Protein AF-A0A970KZX3-F1 (afdb_monomer_lite)

Secondary structure (DSSP, 8-state):
-HHHHHHHHHHHHHHHHHHHHHHHHHHHHHHHHHHHHHHHHTT---HHHHHHHHHHHHHHHHHHHHHHHHHHHHHHHHHHHHHHHHHHHHHHHHHHHHHHHHHHHHHHHHHHHHHHHHHHHHHHHHHHHHHHHHH--

Sequence (137 aa):
MKDKLQAEYYAAEAEYRRAVEKRDALLATRQKETEAYEAMAVRGISPGTIKAYSDFFKDLENMISLATKQVVAARKKVEQKRSELAEIYKEVKGLEKLREKKYADHLDEEEKAEANVIQDILSFRITNSEEQLKQSG

Structure (mmCIF, N/CA/C/O backbone):
data_AF-A0A970KZX3-F1
#
_entry.id   AF-A0A970KZX3-F1
#
loop_
_atom_site.group_PDB
_atom_site.id
_atom_site.type_symbol
_atom_site.label_atom_id
_atom_site.label_alt_id
_atom_site.label_comp_id
_atom_site.label_asym_id
_atom_site.label_entity_id
_atom_site.label_seq_id
_atom_site.pdbx_PDB_ins_code
_atom_site.Cartn_x
_atom_site.Cartn_y
_atom_site.Cartn_z
_atom_site.occupancy
_atom_site.B_iso_or_equiv
_atom_site.auth_seq_id
_atom_site.auth_comp_id
_atom_site.auth_asym_id
_atom_site.auth_atom_id
_atom_site.pdbx_PDB_model_num
ATOM 1 N N . MET A 1 1 ? -16.893 -8.603 10.835 1.00 76.69 1 MET A N 1
ATOM 2 C CA . MET A 1 1 ? -16.687 -7.300 10.149 1.00 76.69 1 MET A CA 1
ATOM 3 C C . MET A 1 1 ? -15.220 -6.886 10.178 1.00 76.69 1 MET A C 1
ATOM 5 O O . MET A 1 1 ? -14.638 -6.755 9.111 1.00 76.69 1 MET A O 1
ATOM 9 N N . LYS A 1 2 ? -14.607 -6.786 11.365 1.00 81.31 2 LYS A N 1
ATOM 10 C CA . LYS A 1 2 ? -13.167 -6.540 11.558 1.00 81.31 2 LYS A CA 1
ATOM 11 C C . LYS A 1 2 ? -12.257 -7.474 10.743 1.00 81.31 2 LYS A C 1
ATOM 13 O O . LYS A 1 2 ? -11.443 -6.985 9.972 1.00 81.31 2 LYS A O 1
ATOM 18 N N . ASP A 1 3 ? -12.467 -8.788 10.825 1.00 88.75 3 ASP A N 1
ATOM 19 C CA . ASP A 1 3 ? -11.607 -9.769 10.133 1.00 88.75 3 ASP A CA 1
ATOM 20 C C . ASP A 1 3 ? -11.679 -9.649 8.605 1.00 88.75 3 ASP A C 1
ATOM 22 O O . ASP A 1 3 ? -10.670 -9.754 7.913 1.00 88.75 3 ASP A O 1
ATOM 26 N N . LYS A 1 4 ? -12.872 -9.348 8.073 1.00 91.31 4 LYS A N 1
ATOM 27 C CA . LYS A 1 4 ? -13.071 -9.082 6.643 1.00 91.31 4 LYS A CA 1
ATOM 28 C C . LYS A 1 4 ? -12.295 -7.840 6.206 1.00 91.31 4 LYS A C 1
ATOM 30 O O . LYS A 1 4 ? -11.596 -7.878 5.201 1.00 91.31 4 LYS A O 1
ATOM 35 N N . LEU A 1 5 ? -12.388 -6.758 6.974 1.00 91.12 5 LEU A N 1
ATOM 36 C CA . LEU A 1 5 ? -11.701 -5.506 6.671 1.00 91.12 5 LEU A CA 1
ATOM 37 C C . LEU A 1 5 ? -10.173 -5.649 6.768 1.00 91.12 5 LEU A C 1
ATOM 39 O O . LEU A 1 5 ? -9.432 -5.083 5.969 1.00 91.12 5 LEU A O 1
ATOM 43 N N . GLN A 1 6 ? -9.704 -6.457 7.719 1.00 92.06 6 GLN A N 1
ATOM 44 C CA . GLN A 1 6 ? -8.295 -6.792 7.873 1.00 92.06 6 GLN A CA 1
ATOM 45 C C . GLN A 1 6 ? -7.783 -7.646 6.701 1.00 92.06 6 GLN A C 1
ATOM 47 O O . GLN A 1 6 ? -6.704 -7.379 6.175 1.00 92.06 6 GLN A O 1
ATOM 52 N N . ALA A 1 7 ? -8.576 -8.608 6.220 1.00 95.44 7 ALA A N 1
ATOM 53 C CA . ALA A 1 7 ? -8.262 -9.349 5.000 1.00 95.44 7 ALA A CA 1
ATOM 54 C C . ALA A 1 7 ? -8.216 -8.435 3.760 1.00 95.44 7 ALA A C 1
ATOM 56 O O . ALA A 1 7 ? -7.293 -8.540 2.951 1.00 95.44 7 ALA A O 1
ATOM 57 N N . GLU A 1 8 ? -9.163 -7.500 3.626 1.00 94.69 8 GLU A N 1
ATOM 58 C CA . GLU A 1 8 ? -9.173 -6.500 2.547 1.00 94.69 8 GLU A CA 1
ATOM 59 C C . GLU A 1 8 ? -7.948 -5.574 2.593 1.00 94.69 8 GLU A C 1
ATOM 61 O O . GLU A 1 8 ? -7.383 -5.250 1.545 1.00 94.69 8 GLU A O 1
ATOM 66 N N . TYR A 1 9 ? -7.505 -5.180 3.790 1.00 96.06 9 TYR A N 1
ATOM 67 C CA . TYR A 1 9 ? -6.275 -4.413 3.984 1.00 96.06 9 TYR A CA 1
ATOM 68 C C . TYR A 1 9 ? -5.043 -5.187 3.499 1.00 96.06 9 TYR A C 1
ATOM 70 O O . TYR A 1 9 ? -4.273 -4.670 2.687 1.00 96.06 9 TYR A O 1
ATOM 78 N N . TYR A 1 10 ? -4.881 -6.447 3.915 1.00 96.31 10 TYR A N 1
ATOM 79 C CA . TYR A 1 10 ? -3.748 -7.266 3.473 1.00 96.31 10 TYR A CA 1
ATOM 80 C C . TYR A 1 10 ? -3.764 -7.531 1.966 1.00 96.31 10 TYR A C 1
ATOM 82 O O . TYR A 1 10 ? -2.709 -7.537 1.326 1.00 96.31 10 TYR A O 1
ATOM 90 N N . ALA A 1 11 ? -4.948 -7.706 1.377 1.00 97.56 11 ALA A N 1
ATOM 91 C CA . ALA A 1 11 ? -5.091 -7.819 -0.069 1.00 97.56 11 ALA A CA 1
ATOM 92 C C . ALA A 1 11 ? -4.634 -6.534 -0.784 1.00 97.56 11 ALA A C 1
ATOM 94 O O . ALA A 1 11 ? -3.899 -6.614 -1.770 1.00 97.56 11 ALA A O 1
ATOM 95 N N . ALA A 1 12 ? -5.002 -5.357 -0.266 1.00 97.38 12 ALA A N 1
ATOM 96 C CA . ALA A 1 12 ? -4.549 -4.075 -0.803 1.00 97.38 12 ALA A CA 1
ATOM 97 C C . ALA A 1 12 ? -3.024 -3.894 -0.665 1.00 97.38 12 ALA A C 1
ATOM 99 O O . ALA A 1 12 ? -2.378 -3.423 -1.600 1.00 97.38 12 ALA A O 1
ATOM 100 N N . GLU A 1 13 ? -2.419 -4.309 0.454 1.00 97.69 13 GLU A N 1
ATOM 101 C CA . GLU A 1 13 ? -0.958 -4.276 0.623 1.00 97.69 13 GLU A CA 1
ATOM 102 C C . GLU A 1 13 ? -0.232 -5.213 -0.345 1.00 97.69 13 GLU A C 1
ATOM 104 O O . GLU A 1 13 ? 0.839 -4.882 -0.857 1.00 97.69 13 GLU A O 1
ATOM 109 N N . ALA A 1 14 ? -0.782 -6.403 -0.593 1.00 98.06 14 ALA A N 1
ATOM 110 C CA . ALA A 1 14 ? -0.226 -7.332 -1.570 1.00 98.06 14 ALA A CA 1
ATOM 111 C C . ALA A 1 14 ? -0.303 -6.757 -2.994 1.00 98.06 14 ALA A C 1
ATOM 113 O O . ALA A 1 14 ? 0.662 -6.850 -3.751 1.00 98.06 14 ALA A O 1
ATOM 114 N N . GLU A 1 15 ? -1.421 -6.120 -3.349 1.00 97.62 15 GLU A N 1
ATOM 115 C CA . GLU A 1 15 ? -1.589 -5.422 -4.627 1.00 97.62 15 GLU A CA 1
ATOM 116 C C . GLU A 1 15 ? -0.587 -4.267 -4.780 1.00 97.62 15 GLU A C 1
ATOM 118 O O . GLU A 1 15 ? 0.066 -4.150 -5.818 1.00 97.62 15 GLU A O 1
ATOM 123 N N . TYR A 1 16 ? -0.399 -3.463 -3.730 1.00 98.44 16 TYR A N 1
ATOM 124 C CA . TYR A 1 16 ? 0.593 -2.389 -3.710 1.00 98.44 16 TYR A CA 1
ATOM 125 C C . TYR A 1 16 ? 2.021 -2.912 -3.898 1.00 98.44 16 TYR A C 1
ATOM 127 O O . TYR A 1 16 ? 2.750 -2.387 -4.739 1.00 98.44 16 TYR A O 1
ATOM 135 N N . ARG A 1 17 ? 2.405 -3.978 -3.182 1.00 98.25 17 ARG A N 1
ATOM 136 C CA . ARG A 1 17 ? 3.727 -4.610 -3.332 1.00 98.25 17 ARG A CA 1
ATOM 137 C C . ARG A 1 17 ? 3.977 -5.083 -4.760 1.00 98.25 17 ARG A C 1
ATOM 139 O O . ARG A 1 17 ? 4.983 -4.705 -5.348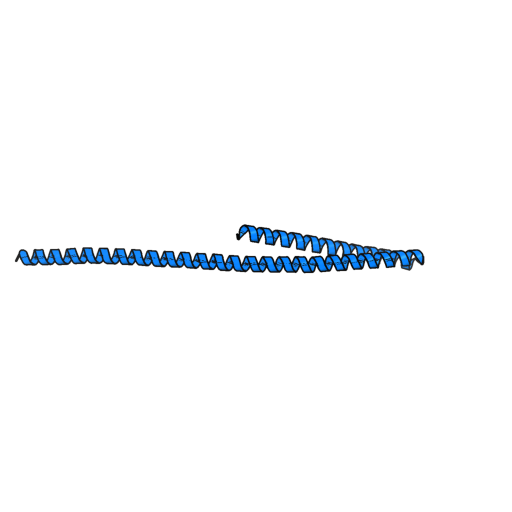 1.00 98.25 17 ARG A O 1
ATOM 146 N N . ARG A 1 18 ? 3.022 -5.799 -5.360 1.00 98.19 18 ARG A N 1
ATOM 147 C CA . ARG A 1 18 ? 3.124 -6.249 -6.760 1.00 98.19 18 ARG A CA 1
ATOM 148 C C . ARG A 1 18 ? 3.255 -5.083 -7.741 1.00 98.19 18 ARG A C 1
ATOM 150 O O . ARG A 1 18 ? 4.007 -5.171 -8.709 1.00 98.19 18 ARG A O 1
ATOM 157 N N . ALA A 1 19 ? 2.526 -3.989 -7.514 1.00 98.00 19 ALA A N 1
ATOM 158 C CA . ALA A 1 19 ? 2.624 -2.800 -8.358 1.00 98.00 19 ALA A CA 1
ATOM 159 C C . ALA A 1 19 ? 4.016 -2.149 -8.267 1.00 98.00 19 ALA A C 1
ATOM 161 O O . ALA A 1 19 ? 4.565 -1.735 -9.290 1.00 98.00 19 ALA A O 1
ATOM 162 N N . VAL A 1 20 ? 4.592 -2.088 -7.061 1.00 98.31 20 VAL A N 1
ATOM 163 C CA . VAL A 1 20 ? 5.950 -1.576 -6.821 1.00 98.31 20 VAL A CA 1
ATOM 164 C C . VAL A 1 20 ? 6.988 -2.462 -7.502 1.00 98.31 20 VAL A C 1
ATOM 166 O O . VAL A 1 20 ? 7.772 -1.953 -8.296 1.00 98.31 20 VAL A O 1
ATOM 169 N N . GLU A 1 21 ? 6.929 -3.776 -7.286 1.00 98.44 21 GLU A N 1
ATOM 170 C CA . GLU A 1 21 ? 7.835 -4.747 -7.914 1.00 98.44 21 GLU A CA 1
ATOM 171 C C . GLU A 1 21 ? 7.821 -4.629 -9.442 1.00 98.44 21 GLU A C 1
ATOM 173 O O . GLU A 1 21 ? 8.872 -4.579 -10.079 1.00 98.44 21 GLU A O 1
ATOM 178 N N . LYS A 1 22 ? 6.631 -4.507 -10.045 1.00 98.06 22 LYS A N 1
ATOM 179 C CA . LYS A 1 22 ? 6.492 -4.320 -11.493 1.00 98.06 22 LYS A CA 1
ATOM 180 C C . LYS A 1 22 ? 7.151 -3.027 -11.977 1.00 98.06 22 LYS A C 1
ATOM 182 O O . LYS A 1 22 ? 7.839 -3.041 -12.996 1.00 98.06 22 LYS A O 1
ATOM 187 N N . ARG A 1 23 ? 6.927 -1.905 -11.286 1.00 98.50 23 ARG A N 1
ATOM 188 C CA . ARG A 1 23 ? 7.555 -0.619 -11.632 1.00 98.50 23 ARG A CA 1
ATOM 189 C C . ARG A 1 23 ? 9.077 -0.720 -11.525 1.00 98.50 23 ARG A C 1
ATOM 191 O O . ARG A 1 23 ? 9.774 -0.272 -12.430 1.00 98.50 23 ARG A O 1
ATOM 198 N N . ASP A 1 24 ? 9.577 -1.322 -10.454 1.00 98.38 24 ASP A N 1
ATOM 199 C CA . ASP A 1 24 ? 11.011 -1.409 -10.185 1.00 98.38 24 ASP A CA 1
ATOM 200 C C . ASP A 1 24 ? 11.713 -2.329 -11.192 1.00 98.38 24 ASP A C 1
ATOM 202 O O . ASP A 1 24 ? 12.788 -1.992 -11.683 1.00 98.38 24 ASP A O 1
ATOM 206 N N . ALA A 1 25 ? 11.061 -3.417 -11.614 1.00 98.44 25 ALA A N 1
ATOM 207 C CA . ALA A 1 25 ? 11.545 -4.262 -12.704 1.00 98.44 25 ALA A CA 1
ATOM 208 C C . ALA A 1 25 ? 11.655 -3.502 -14.041 1.00 98.44 25 ALA A C 1
ATOM 210 O O . ALA A 1 25 ? 12.632 -3.669 -14.777 1.00 98.44 25 ALA A O 1
ATOM 211 N N . LEU A 1 26 ? 10.686 -2.635 -14.357 1.00 98.38 26 LEU A N 1
ATOM 212 C CA . LEU A 1 26 ? 10.733 -1.800 -15.563 1.00 98.38 26 LEU A CA 1
ATOM 213 C C . LEU A 1 26 ? 11.843 -0.742 -15.487 1.00 98.38 26 LEU A C 1
ATOM 215 O O . LEU A 1 26 ? 12.541 -0.521 -16.474 1.00 98.38 26 LEU A O 1
ATOM 219 N N . LEU A 1 27 ? 12.047 -0.123 -14.320 1.00 98.19 27 LEU A N 1
ATOM 220 C CA . LEU A 1 27 ? 13.143 0.826 -14.098 1.00 98.19 27 LEU A CA 1
ATOM 221 C C . LEU A 1 27 ? 14.513 0.149 -14.223 1.00 98.19 27 LEU A C 1
ATOM 223 O O . LEU A 1 27 ? 15.400 0.687 -14.881 1.00 98.19 27 LEU A O 1
ATOM 227 N N . ALA A 1 28 ? 14.666 -1.052 -13.662 1.00 98.38 28 ALA A N 1
ATOM 228 C CA . ALA A 1 28 ? 15.882 -1.847 -13.809 1.00 98.38 28 ALA A CA 1
ATOM 229 C C . ALA A 1 28 ? 16.138 -2.224 -15.277 1.00 98.38 28 ALA A C 1
ATOM 231 O O . ALA A 1 28 ? 17.267 -2.128 -15.755 1.00 98.38 28 ALA A O 1
ATOM 232 N N . THR A 1 29 ? 15.083 -2.588 -16.015 1.00 98.06 29 THR A N 1
ATOM 233 C CA . THR A 1 29 ? 15.171 -2.853 -17.460 1.00 98.06 29 THR A CA 1
ATOM 234 C C . THR A 1 29 ? 15.631 -1.607 -18.214 1.00 98.06 29 THR A C 1
ATOM 236 O O . THR A 1 29 ? 16.561 -1.685 -19.007 1.00 98.06 29 THR A O 1
ATOM 239 N N . ARG A 1 30 ? 15.048 -0.437 -17.925 1.00 97.38 30 ARG A N 1
ATOM 240 C CA . ARG A 1 30 ? 15.444 0.836 -18.546 1.00 97.38 30 ARG A CA 1
ATOM 241 C C . ARG A 1 30 ? 16.911 1.152 -18.308 1.00 97.38 30 ARG A C 1
ATOM 243 O O . ARG A 1 30 ? 17.599 1.526 -19.252 1.00 97.38 30 ARG A O 1
ATOM 250 N N . GLN A 1 31 ? 17.384 0.983 -17.076 1.00 97.88 31 GLN A N 1
ATOM 251 C CA . GLN A 1 31 ? 18.781 1.222 -16.728 1.00 97.88 31 GLN A CA 1
ATOM 252 C C . GLN A 1 31 ? 19.713 0.304 -17.525 1.00 97.88 31 GLN A C 1
ATOM 254 O O . GLN A 1 31 ? 20.614 0.784 -18.208 1.00 97.88 31 GLN A O 1
ATOM 259 N N . LYS A 1 32 ? 19.433 -1.003 -17.520 1.00 98.00 32 LYS A N 1
ATOM 260 C CA . LYS A 1 32 ? 20.220 -1.998 -18.255 1.00 98.00 32 LYS A CA 1
ATOM 261 C C . LYS A 1 32 ? 20.271 -1.709 -19.759 1.00 98.00 32 LYS A C 1
ATOM 263 O O . LYS A 1 32 ? 21.333 -1.782 -20.368 1.00 98.00 32 LYS A O 1
ATOM 268 N N . GLU A 1 33 ? 19.131 -1.387 -20.365 1.00 96.75 33 GLU A N 1
ATOM 269 C CA . GLU A 1 33 ? 19.064 -1.103 -21.802 1.00 96.75 33 GLU A CA 1
ATOM 270 C C . GLU A 1 33 ? 19.727 0.233 -22.161 1.00 96.75 33 GLU A C 1
ATOM 272 O O . GLU A 1 33 ? 20.285 0.365 -23.249 1.00 96.75 33 GLU A O 1
ATOM 277 N N . THR A 1 34 ? 19.728 1.205 -21.243 1.00 96.50 34 THR A N 1
ATOM 278 C CA . THR A 1 34 ? 20.470 2.466 -21.407 1.00 96.50 34 THR A CA 1
ATOM 279 C C . THR A 1 34 ? 21.973 2.206 -21.434 1.00 96.50 34 THR A C 1
ATOM 281 O O . THR A 1 34 ? 22.644 2.634 -22.368 1.00 96.50 34 THR A O 1
ATOM 284 N N . GLU A 1 35 ? 22.490 1.425 -20.485 1.00 96.56 35 GLU A N 1
ATOM 285 C CA . GLU A 1 35 ? 23.907 1.033 -20.447 1.00 96.56 35 GLU A CA 1
ATOM 286 C C . GLU A 1 35 ? 24.317 0.257 -21.710 1.00 96.56 35 GLU A C 1
ATOM 288 O O . GLU A 1 35 ? 25.378 0.501 -22.290 1.00 96.56 35 GLU A O 1
ATOM 293 N N . ALA A 1 36 ? 23.457 -0.652 -22.184 1.00 94.25 36 ALA A N 1
ATOM 294 C CA . ALA A 1 36 ? 23.685 -1.390 -23.424 1.00 94.25 36 ALA A CA 1
ATOM 295 C C . ALA A 1 36 ? 23.715 -0.464 -24.653 1.00 94.25 36 ALA A C 1
ATOM 297 O O . ALA A 1 36 ? 24.595 -0.594 -25.510 1.00 94.25 36 ALA A O 1
ATOM 298 N N . TYR A 1 37 ? 22.779 0.486 -24.730 1.00 95.00 37 TYR A N 1
ATOM 299 C CA . TYR A 1 37 ? 22.731 1.485 -25.794 1.00 95.00 37 TYR A CA 1
ATOM 300 C C . TYR A 1 37 ? 23.982 2.371 -25.803 1.00 95.00 37 TYR A C 1
ATOM 302 O O . TYR A 1 37 ? 24.594 2.550 -26.856 1.00 95.00 37 TYR A O 1
ATOM 310 N N . GLU A 1 38 ? 24.411 2.874 -24.644 1.00 94.19 38 GLU A N 1
ATOM 311 C CA . GLU A 1 38 ? 25.619 3.695 -24.504 1.00 94.19 38 GLU A CA 1
ATOM 312 C C . GLU A 1 38 ? 26.880 2.930 -24.928 1.00 94.19 38 GLU A C 1
ATOM 314 O O . GLU A 1 38 ? 27.694 3.446 -25.700 1.00 94.19 38 GLU A O 1
ATOM 319 N N . ALA A 1 39 ? 27.015 1.668 -24.508 1.00 94.00 39 ALA A N 1
ATOM 320 C CA . ALA A 1 39 ? 28.138 0.818 -24.898 1.00 94.00 39 ALA A CA 1
ATOM 321 C C . ALA A 1 39 ? 28.210 0.591 -26.419 1.00 94.00 39 ALA A C 1
ATOM 323 O O . ALA A 1 39 ? 29.304 0.525 -26.990 1.00 94.00 39 ALA A O 1
ATOM 324 N N . MET A 1 40 ? 27.058 0.485 -27.086 1.00 92.94 40 MET A N 1
ATOM 325 C CA . MET A 1 40 ? 26.995 0.414 -28.546 1.00 92.94 40 MET A CA 1
ATOM 326 C C . MET A 1 40 ? 27.315 1.761 -29.192 1.00 92.94 40 MET A C 1
ATOM 328 O O . MET A 1 40 ? 28.090 1.799 -30.146 1.00 92.94 40 MET A O 1
ATOM 332 N N . ALA A 1 41 ? 26.776 2.861 -28.661 1.00 90.81 41 ALA A N 1
ATOM 333 C CA . ALA A 1 41 ? 26.982 4.207 -29.191 1.00 90.81 41 ALA A CA 1
ATOM 334 C C . ALA A 1 41 ? 28.471 4.576 -29.277 1.00 90.81 41 ALA A C 1
ATOM 336 O O . ALA A 1 41 ? 28.907 5.121 -30.291 1.00 90.81 41 ALA A O 1
ATOM 337 N N . VAL A 1 42 ? 29.270 4.187 -28.276 1.00 91.88 42 VAL A N 1
ATOM 338 C CA . VAL A 1 42 ? 30.735 4.379 -28.260 1.00 91.88 42 VAL A CA 1
ATOM 339 C C . VAL A 1 42 ? 31.435 3.699 -29.445 1.00 91.88 42 VAL A C 1
ATOM 341 O O . VAL A 1 42 ? 32.456 4.187 -29.922 1.00 91.88 42 VAL A O 1
ATOM 344 N N . ARG A 1 43 ? 30.899 2.581 -29.947 1.00 90.75 43 ARG A N 1
ATOM 345 C CA . ARG A 1 43 ? 31.478 1.804 -31.059 1.00 90.75 43 ARG A CA 1
ATOM 346 C C . ARG A 1 43 ? 30.965 2.240 -32.434 1.00 90.75 43 ARG A C 1
ATOM 348 O O . ARG A 1 43 ? 31.404 1.695 -33.444 1.00 90.75 43 ARG A O 1
ATOM 355 N N . GLY A 1 44 ? 30.063 3.220 -32.469 1.00 90.12 44 GLY A N 1
ATOM 356 C CA . GLY A 1 44 ? 29.319 3.612 -33.657 1.00 90.12 44 GLY A CA 1
ATOM 357 C C . GLY A 1 44 ? 28.064 2.758 -33.834 1.00 90.12 44 GLY A C 1
ATOM 358 O O . GLY A 1 44 ? 28.114 1.530 -33.861 1.00 90.12 44 GLY A O 1
ATOM 359 N N . ILE A 1 45 ? 26.920 3.427 -33.971 1.00 92.81 45 ILE A N 1
ATOM 360 C CA . ILE A 1 45 ? 25.604 2.804 -34.144 1.00 92.81 45 ILE A CA 1
ATOM 361 C C . ILE A 1 45 ? 24.971 3.254 -35.450 1.00 92.81 45 ILE A C 1
ATOM 363 O O . ILE A 1 45 ? 25.099 4.407 -35.862 1.00 92.81 45 ILE A O 1
ATOM 367 N N . SER A 1 46 ? 24.271 2.332 -36.107 1.00 94.06 46 SER A N 1
ATOM 368 C CA . SER A 1 46 ? 23.551 2.666 -37.330 1.00 94.06 46 SER A CA 1
ATOM 369 C C . SER A 1 46 ? 22.354 3.582 -37.021 1.00 94.06 46 SER A C 1
ATOM 371 O O . SER A 1 46 ? 21.724 3.430 -35.968 1.00 94.06 46 SER A O 1
ATOM 373 N N . PRO A 1 47 ? 21.953 4.472 -37.948 1.00 91.25 47 PRO A N 1
ATOM 374 C CA . PRO A 1 47 ? 20.734 5.267 -37.792 1.00 91.25 47 PRO A CA 1
ATOM 375 C C . PRO A 1 47 ? 19.471 4.422 -37.558 1.00 91.25 47 PRO A C 1
ATOM 377 O O . PRO A 1 47 ? 18.584 4.827 -36.808 1.00 91.25 47 PRO A O 1
ATOM 380 N N . GLY A 1 48 ? 19.397 3.225 -38.154 1.00 93.62 48 GLY A N 1
ATOM 381 C CA . GLY A 1 48 ? 18.289 2.290 -37.934 1.00 93.62 48 GLY A CA 1
ATOM 382 C C . GLY A 1 48 ? 18.229 1.782 -36.491 1.00 93.62 48 GLY A C 1
ATOM 383 O O . GLY A 1 48 ? 17.153 1.734 -35.899 1.00 93.62 48 GLY A O 1
ATOM 384 N N . THR A 1 49 ? 19.387 1.482 -35.899 1.00 92.44 49 THR A N 1
ATOM 385 C CA . THR A 1 49 ? 19.507 1.071 -34.491 1.00 92.44 49 THR A CA 1
ATOM 386 C C . THR A 1 49 ? 19.125 2.205 -33.542 1.00 92.44 49 THR A C 1
ATOM 388 O O . THR A 1 49 ? 18.394 1.962 -32.586 1.00 92.44 49 THR A O 1
ATOM 391 N N . ILE A 1 50 ? 19.551 3.443 -33.829 1.00 93.44 50 ILE A N 1
ATOM 392 C CA . ILE A 1 50 ? 19.158 4.632 -33.051 1.00 93.44 50 ILE A CA 1
ATOM 393 C C . ILE A 1 50 ? 17.634 4.756 -33.008 1.00 93.44 50 ILE A C 1
ATOM 395 O O . ILE A 1 50 ? 17.051 4.910 -31.937 1.00 93.44 50 ILE A O 1
ATOM 399 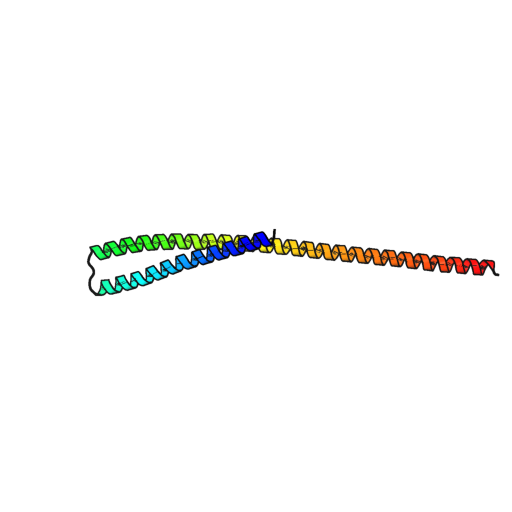N N . LYS A 1 51 ? 16.982 4.656 -34.173 1.00 95.31 51 LYS A N 1
ATOM 400 C CA . LYS A 1 51 ? 15.524 4.759 -34.264 1.00 95.31 51 LYS A CA 1
ATOM 401 C C . LYS A 1 51 ? 14.826 3.648 -33.477 1.00 95.31 51 LYS A C 1
ATOM 403 O O . LYS A 1 51 ? 13.933 3.947 -32.692 1.00 95.31 51 LYS A O 1
ATOM 408 N N . ALA A 1 52 ? 15.268 2.400 -33.634 1.00 94.38 52 ALA A N 1
ATOM 409 C CA . ALA A 1 52 ? 14.695 1.264 -32.913 1.00 94.38 52 ALA A CA 1
ATOM 410 C C . ALA A 1 52 ? 14.790 1.434 -31.386 1.00 94.38 52 ALA A C 1
ATOM 412 O O . ALA A 1 52 ? 13.802 1.221 -30.685 1.00 94.38 52 ALA A O 1
ATOM 413 N N . TYR A 1 53 ? 15.943 1.877 -30.873 1.00 95.19 53 TYR A N 1
ATOM 414 C CA . TYR A 1 53 ? 16.112 2.170 -29.447 1.00 95.19 53 TYR A CA 1
ATOM 415 C C . TYR A 1 53 ? 15.256 3.349 -28.986 1.00 95.19 53 TYR A C 1
ATOM 417 O O . TYR A 1 53 ? 14.679 3.295 -27.904 1.00 95.19 53 TYR A O 1
ATOM 425 N N . SER A 1 54 ? 15.132 4.399 -29.800 1.00 95.00 54 SER A N 1
ATOM 426 C CA . SER A 1 54 ? 14.275 5.538 -29.470 1.00 95.00 54 SER A CA 1
ATOM 427 C C . SER A 1 54 ? 12.806 5.133 -29.337 1.00 95.00 54 SER A C 1
ATOM 429 O O . SER A 1 54 ? 12.139 5.579 -28.402 1.00 95.00 54 SER A O 1
ATOM 431 N N . ASP A 1 55 ? 12.302 4.308 -30.256 1.00 97.12 55 ASP A N 1
ATOM 432 C CA . ASP A 1 55 ? 10.925 3.811 -30.213 1.00 97.12 55 ASP A CA 1
ATOM 433 C C . ASP A 1 55 ? 10.729 2.894 -28.993 1.00 97.12 55 ASP A C 1
ATOM 435 O O . ASP A 1 55 ? 9.801 3.090 -28.207 1.00 97.12 55 ASP A O 1
ATOM 439 N N . PHE A 1 56 ? 11.672 1.976 -28.753 1.00 96.81 56 PHE A N 1
ATOM 440 C CA . PHE A 1 56 ? 11.666 1.100 -27.581 1.00 96.81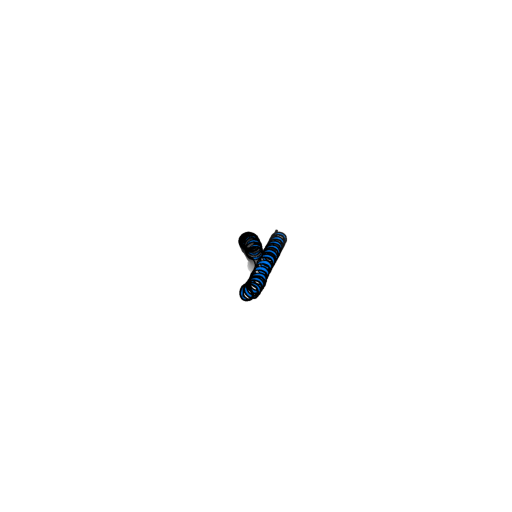 56 PHE A CA 1
ATOM 441 C C . PHE A 1 56 ? 11.664 1.874 -26.253 1.00 96.81 56 PHE A C 1
ATOM 443 O O . PHE A 1 56 ? 10.844 1.596 -25.378 1.00 96.81 56 PHE A O 1
ATOM 450 N N . PHE A 1 57 ? 12.546 2.866 -26.085 1.00 97.44 57 PHE A N 1
ATOM 451 C CA . PHE A 1 57 ? 12.605 3.654 -24.851 1.00 97.44 57 PHE A CA 1
ATOM 452 C C . PHE A 1 57 ? 11.337 4.469 -24.626 1.00 97.44 57 PHE A C 1
ATOM 454 O O . PHE A 1 57 ? 10.905 4.618 -23.483 1.00 97.44 57 PHE A O 1
ATOM 461 N N . LYS A 1 58 ? 10.709 4.961 -25.697 1.00 98.12 58 LYS A N 1
ATOM 462 C CA . LYS A 1 58 ? 9.422 5.651 -25.605 1.00 98.12 58 LYS A CA 1
ATOM 463 C C . LYS A 1 58 ? 8.328 4.720 -25.084 1.00 98.12 58 LYS A C 1
ATOM 465 O O . LYS A 1 58 ? 7.572 5.106 -24.191 1.00 98.12 58 LYS A O 1
ATOM 470 N N . ASP A 1 59 ? 8.262 3.496 -25.595 1.00 98.06 59 ASP A N 1
ATOM 471 C CA . ASP A 1 59 ? 7.306 2.495 -25.118 1.00 98.06 59 ASP A CA 1
ATOM 472 C C . ASP A 1 59 ? 7.585 2.090 -23.668 1.00 98.06 59 ASP A C 1
ATOM 474 O O . ASP A 1 59 ? 6.661 2.019 -22.852 1.00 98.06 59 ASP A O 1
ATOM 478 N N . LEU A 1 60 ? 8.856 1.908 -23.311 1.00 97.75 60 LEU A N 1
ATOM 479 C CA . LEU A 1 60 ? 9.263 1.584 -21.948 1.00 97.75 60 LEU A CA 1
ATOM 480 C C . LEU A 1 60 ? 8.901 2.702 -20.958 1.00 97.75 60 LEU A C 1
ATOM 482 O O . LEU A 1 60 ? 8.384 2.423 -19.876 1.00 97.75 60 LEU A O 1
ATOM 486 N N . GLU A 1 61 ? 9.092 3.966 -21.335 1.00 98.06 61 GLU A N 1
ATOM 487 C CA . GLU A 1 61 ? 8.697 5.125 -20.528 1.00 98.06 61 GLU A CA 1
ATOM 488 C C . GLU A 1 61 ? 7.172 5.182 -20.335 1.00 98.06 61 GLU A C 1
ATOM 490 O O . GLU A 1 61 ? 6.685 5.418 -19.226 1.00 98.06 61 GLU A O 1
ATOM 495 N N . ASN A 1 62 ? 6.394 4.871 -21.378 1.00 98.31 62 ASN A N 1
ATOM 496 C CA . ASN A 1 62 ? 4.937 4.759 -21.269 1.00 98.31 62 ASN A CA 1
ATOM 497 C C . ASN A 1 62 ? 4.525 3.655 -20.279 1.00 98.31 62 ASN A C 1
ATOM 499 O O . ASN A 1 62 ? 3.634 3.865 -19.447 1.00 98.31 62 ASN A O 1
ATOM 503 N N . MET A 1 63 ? 5.189 2.495 -20.323 1.00 98.31 63 MET A N 1
ATOM 504 C CA . MET A 1 63 ? 4.943 1.398 -19.382 1.00 98.31 63 MET A CA 1
ATOM 505 C C . MET A 1 63 ? 5.308 1.780 -17.942 1.00 98.31 63 MET A C 1
ATOM 507 O O . MET A 1 63 ? 4.533 1.495 -17.025 1.00 98.31 63 MET A O 1
ATOM 511 N N . ILE A 1 64 ? 6.440 2.459 -17.733 1.00 98.31 64 ILE A N 1
ATOM 512 C CA . ILE A 1 64 ? 6.872 2.957 -16.416 1.00 98.31 64 ILE A CA 1
ATOM 513 C C . ILE A 1 64 ? 5.880 3.988 -15.877 1.00 98.31 64 ILE A C 1
ATOM 515 O O . ILE A 1 64 ? 5.497 3.922 -14.705 1.00 98.31 64 ILE A O 1
ATOM 519 N N . SER A 1 65 ? 5.411 4.907 -16.722 1.00 98.44 65 SER A N 1
ATOM 520 C CA . SER A 1 65 ? 4.399 5.901 -16.355 1.00 98.44 65 SER A CA 1
ATOM 521 C C . SER A 1 65 ? 3.101 5.231 -15.902 1.00 98.44 65 SER A C 1
ATOM 523 O O . SER A 1 65 ? 2.552 5.564 -14.846 1.00 98.44 65 SER A O 1
ATOM 525 N N . LEU A 1 66 ? 2.633 4.222 -16.645 1.00 98.38 66 LEU A N 1
ATOM 526 C CA . LEU A 1 66 ? 1.447 3.453 -16.276 1.00 98.38 66 LEU A CA 1
ATOM 527 C C . LEU A 1 66 ? 1.649 2.684 -14.961 1.00 98.38 66 LEU A C 1
ATOM 529 O O . LEU A 1 66 ? 0.798 2.767 -14.074 1.00 98.38 66 LEU A O 1
ATOM 533 N N . ALA A 1 67 ? 2.772 1.981 -14.804 1.00 97.94 67 ALA A N 1
ATOM 534 C CA . ALA A 1 67 ? 3.094 1.250 -13.578 1.00 97.94 67 ALA A CA 1
ATOM 535 C C . ALA A 1 67 ? 3.190 2.192 -12.365 1.00 97.94 67 ALA A C 1
ATOM 537 O O . ALA A 1 67 ? 2.677 1.890 -11.291 1.00 97.94 67 ALA A O 1
ATOM 538 N N . THR A 1 68 ? 3.753 3.386 -12.544 1.00 98.31 68 THR A N 1
ATOM 539 C CA . THR A 1 68 ? 3.827 4.410 -11.493 1.00 98.31 68 THR A CA 1
ATOM 540 C C . THR A 1 68 ? 2.438 4.892 -11.077 1.00 98.31 68 THR A C 1
ATOM 542 O O . THR A 1 68 ? 2.152 4.988 -9.882 1.00 98.31 68 THR A O 1
ATOM 545 N N . LYS A 1 69 ? 1.528 5.123 -12.033 1.00 98.44 69 LYS A N 1
ATOM 546 C CA . LYS A 1 69 ? 0.124 5.449 -11.723 1.00 98.44 69 LYS A CA 1
ATOM 547 C C . LYS A 1 69 ? -0.566 4.317 -10.954 1.00 98.44 69 LYS A C 1
ATOM 549 O O . LYS A 1 69 ? -1.309 4.593 -10.014 1.00 98.44 69 LYS A O 1
ATOM 554 N N . GLN A 1 70 ? -0.288 3.060 -11.306 1.00 98.06 70 GLN A N 1
ATOM 555 C CA . GLN A 1 70 ? -0.805 1.888 -10.588 1.00 98.06 70 GLN A CA 1
ATOM 556 C C . GLN A 1 70 ? -0.300 1.840 -9.141 1.00 98.06 70 GLN A C 1
ATOM 558 O O . GLN A 1 70 ? -1.101 1.632 -8.232 1.00 98.06 70 GLN A O 1
ATOM 563 N N . VAL A 1 71 ? 0.987 2.115 -8.905 1.00 98.50 71 VAL A N 1
ATOM 564 C CA . VAL A 1 71 ? 1.564 2.215 -7.553 1.00 98.50 71 VAL A CA 1
ATOM 565 C C . VAL A 1 71 ? 0.852 3.286 -6.727 1.00 98.50 71 VAL A C 1
ATOM 567 O O . VAL A 1 71 ? 0.466 3.028 -5.588 1.00 98.50 71 VAL A O 1
ATOM 570 N N . VAL A 1 72 ? 0.634 4.476 -7.295 1.00 98.44 72 VAL A N 1
ATOM 571 C CA . VAL A 1 72 ? -0.060 5.574 -6.603 1.00 98.44 72 VAL A CA 1
ATOM 572 C C . VAL A 1 72 ? -1.499 5.187 -6.251 1.00 98.44 72 VAL A C 1
ATOM 574 O O . VAL A 1 72 ? -1.934 5.399 -5.118 1.00 98.44 72 VAL A O 1
ATOM 577 N N . ALA A 1 73 ? -2.230 4.586 -7.192 1.00 98.06 73 ALA A N 1
ATOM 578 C CA . ALA A 1 73 ? -3.601 4.138 -6.965 1.00 98.06 73 ALA A CA 1
ATOM 579 C C . ALA A 1 73 ? -3.679 3.043 -5.886 1.00 98.06 73 ALA A C 1
ATOM 581 O O . ALA A 1 73 ? -4.481 3.152 -4.955 1.00 98.06 73 ALA A O 1
ATOM 582 N N . ALA A 1 74 ? -2.809 2.033 -5.961 1.00 97.56 74 ALA A N 1
ATOM 583 C CA . ALA A 1 74 ? -2.748 0.955 -4.979 1.00 97.56 74 ALA A CA 1
ATOM 584 C C . ALA A 1 74 ? -2.365 1.479 -3.586 1.00 97.56 74 ALA A C 1
ATOM 586 O O . ALA A 1 74 ? -2.993 1.107 -2.597 1.00 97.56 74 ALA A O 1
ATOM 587 N N . ARG A 1 75 ? -1.417 2.424 -3.497 1.00 98.12 75 ARG A N 1
ATOM 588 C CA . ARG A 1 75 ? -1.063 3.083 -2.230 1.00 98.12 75 ARG A CA 1
ATOM 589 C C . ARG A 1 75 ? -2.261 3.800 -1.617 1.00 98.12 75 ARG A C 1
ATOM 591 O O . ARG A 1 75 ? -2.522 3.649 -0.429 1.00 98.12 75 ARG A O 1
ATOM 598 N N . LYS A 1 76 ? -3.012 4.559 -2.421 1.00 98.19 76 LYS A N 1
ATOM 599 C CA . LYS A 1 76 ? -4.215 5.258 -1.946 1.00 98.19 76 LYS A CA 1
ATOM 600 C C . LYS A 1 76 ? -5.244 4.276 -1.379 1.00 98.19 76 LYS A C 1
ATOM 602 O O . LYS A 1 76 ? -5.826 4.550 -0.335 1.00 98.19 76 LYS A O 1
ATOM 607 N N . LYS A 1 77 ? -5.427 3.124 -2.029 1.00 97.56 77 LYS A N 1
ATOM 608 C CA . LYS A 1 77 ? -6.319 2.055 -1.562 1.00 97.56 77 LYS A CA 1
ATOM 609 C C . LYS A 1 77 ? -5.861 1.459 -0.225 1.00 97.56 77 LYS A C 1
ATOM 611 O O . LYS A 1 77 ? -6.691 1.268 0.659 1.00 97.56 77 LYS A O 1
ATOM 616 N N . VAL A 1 78 ? -4.557 1.221 -0.048 1.00 97.88 78 VAL A N 1
ATOM 617 C CA . VAL A 1 78 ? -3.985 0.771 1.238 1.00 97.88 78 VAL A CA 1
ATOM 618 C C . VAL A 1 78 ? -4.273 1.781 2.345 1.00 97.88 78 VAL A C 1
ATOM 620 O O . VAL A 1 78 ? -4.765 1.403 3.404 1.00 97.88 78 VAL A O 1
ATOM 623 N N . GLU A 1 79 ? -4.024 3.067 2.096 1.00 97.38 79 GLU A N 1
ATOM 624 C CA . GLU A 1 79 ? -4.259 4.130 3.081 1.00 97.38 79 GLU A CA 1
ATOM 625 C C . GLU A 1 79 ? -5.740 4.245 3.469 1.00 97.38 79 GLU A C 1
ATOM 627 O O . GLU A 1 79 ? -6.061 4.355 4.653 1.00 97.38 79 GLU A O 1
ATOM 632 N N . GLN A 1 80 ? -6.649 4.140 2.495 1.00 97.12 80 GLN A N 1
ATOM 633 C CA . GLN A 1 80 ? -8.092 4.102 2.751 1.00 97.12 80 GLN A CA 1
ATOM 634 C C . GLN A 1 80 ? -8.465 2.927 3.658 1.00 97.12 80 GLN A C 1
ATOM 636 O O . GLN A 1 80 ? -9.081 3.130 4.703 1.00 97.12 80 GLN A O 1
ATOM 641 N N . LYS A 1 81 ? -8.015 1.711 3.323 1.00 95.38 81 LYS A N 1
ATOM 642 C CA . LYS A 1 81 ? -8.298 0.516 4.129 1.00 95.38 81 LYS A CA 1
ATOM 643 C C . LYS A 1 81 ? -7.673 0.572 5.518 1.00 95.38 81 LYS A C 1
ATOM 645 O O . LYS A 1 81 ? -8.302 0.133 6.478 1.00 95.38 81 LYS A O 1
ATOM 650 N N . ARG A 1 82 ? -6.487 1.171 5.660 1.00 94.81 82 ARG A N 1
ATOM 651 C CA . ARG A 1 82 ? -5.869 1.409 6.972 1.00 94.81 82 ARG A CA 1
ATOM 652 C C . ARG A 1 82 ? -6.725 2.337 7.830 1.00 94.81 82 ARG A C 1
ATOM 654 O O . ARG A 1 82 ? -6.895 2.076 9.018 1.00 94.81 82 ARG A O 1
ATOM 661 N N . SER A 1 83 ? -7.260 3.403 7.235 1.00 95.62 83 SER A N 1
ATOM 662 C CA . SER A 1 83 ? -8.127 4.352 7.934 1.00 95.62 83 SER A CA 1
ATOM 663 C C . SER A 1 83 ? -9.440 3.703 8.371 1.00 95.62 83 SER A C 1
ATOM 665 O O . SER A 1 83 ? -9.821 3.845 9.528 1.00 95.62 83 SER A O 1
ATOM 667 N N . GLU A 1 84 ? -10.100 2.954 7.482 1.00 94.62 84 GLU A N 1
ATOM 668 C CA . GLU A 1 84 ? -11.328 2.214 7.815 1.00 94.62 84 GLU A CA 1
ATOM 669 C C . GLU A 1 84 ? -11.081 1.236 8.977 1.00 94.62 84 GLU A C 1
ATOM 671 O O . GLU A 1 84 ? -11.877 1.152 9.913 1.00 94.62 84 GLU A O 1
ATOM 676 N N . LEU A 1 85 ? -9.944 0.532 8.955 1.00 93.06 85 LEU A N 1
ATOM 677 C CA . LEU A 1 85 ? -9.574 -0.398 10.017 1.00 93.06 85 LEU A CA 1
ATOM 678 C C . LEU A 1 85 ? -9.364 0.331 11.345 1.00 93.06 85 LEU A C 1
ATOM 680 O O . LEU A 1 85 ? -9.892 -0.102 12.367 1.00 93.06 85 LEU A O 1
ATOM 684 N N . ALA A 1 86 ? -8.647 1.455 11.339 1.00 93.06 86 ALA A N 1
ATOM 685 C CA . ALA A 1 86 ? -8.407 2.244 12.542 1.00 93.06 86 ALA A CA 1
ATOM 686 C C . ALA A 1 86 ? -9.711 2.720 13.207 1.00 93.06 86 ALA A C 1
ATOM 688 O O . ALA A 1 86 ? -9.821 2.644 14.431 1.00 93.06 86 ALA A O 1
ATOM 689 N N . GLU A 1 87 ? -10.700 3.158 12.425 1.00 94.19 87 GLU A N 1
ATOM 690 C CA . GLU A 1 87 ? -12.004 3.573 12.959 1.00 94.19 87 GLU A CA 1
ATOM 691 C C . GLU A 1 87 ? -12.762 2.401 13.593 1.00 94.19 87 GLU A C 1
ATOM 693 O O . GLU A 1 87 ? -13.191 2.502 14.741 1.00 94.19 87 GLU A O 1
ATOM 698 N N . ILE A 1 88 ? -12.801 1.239 12.935 1.00 93.06 88 ILE A N 1
ATOM 699 C CA . ILE A 1 88 ? -13.423 0.026 13.498 1.00 93.06 88 ILE A CA 1
ATOM 700 C C . ILE A 1 88 ? -12.769 -0.363 14.832 1.00 93.06 88 ILE A C 1
ATOM 702 O O . ILE A 1 88 ? -13.455 -0.733 15.784 1.00 93.06 88 ILE A O 1
ATOM 706 N N . TYR A 1 89 ? -11.441 -0.274 14.938 1.00 89.75 89 TYR A N 1
ATOM 707 C CA . TYR A 1 89 ? -10.746 -0.561 16.196 1.00 89.75 89 TYR A CA 1
ATOM 708 C C . TYR A 1 89 ? -11.100 0.439 17.305 1.00 89.75 89 TYR A C 1
ATOM 710 O O . TYR A 1 89 ? -11.223 0.035 18.465 1.00 89.75 89 TYR A O 1
ATOM 718 N N . LYS A 1 90 ? -11.275 1.725 16.976 1.00 93.00 90 LYS A N 1
ATOM 719 C CA . LYS A 1 90 ? -11.732 2.734 17.944 1.00 93.00 90 LYS A CA 1
ATOM 720 C C . LYS A 1 90 ? -13.151 2.439 18.420 1.00 93.00 90 LYS A C 1
ATOM 722 O O . LYS A 1 90 ? -13.389 2.480 19.625 1.00 93.00 90 LYS A O 1
ATOM 727 N N . GLU A 1 91 ? -14.058 2.110 17.505 1.00 92.88 91 GLU A N 1
ATOM 728 C CA . GLU A 1 91 ? -15.447 1.767 17.824 1.00 92.88 91 GLU A CA 1
ATOM 729 C C . GLU A 1 91 ? -15.531 0.543 18.738 1.00 92.88 91 GLU A C 1
ATOM 731 O O . GLU A 1 91 ? -16.163 0.608 19.792 1.00 92.88 91 GLU A O 1
ATOM 736 N N . VAL A 1 92 ? -14.831 -0.543 18.388 1.00 91.38 92 VAL A N 1
ATOM 737 C CA . VAL A 1 92 ? -14.784 -1.768 19.205 1.00 91.38 92 VAL A CA 1
ATOM 738 C C . VAL A 1 92 ? -14.291 -1.452 20.615 1.00 91.38 92 VAL A C 1
ATOM 740 O O . VAL A 1 92 ? -14.948 -1.814 21.588 1.00 91.38 92 VAL A O 1
ATOM 743 N N . LYS A 1 93 ? -13.197 -0.695 20.737 1.00 92.62 93 LYS A N 1
ATOM 744 C CA . LYS A 1 93 ? -12.652 -0.300 22.041 1.00 92.62 93 LYS A CA 1
ATOM 745 C C . LYS A 1 93 ? -13.613 0.590 22.836 1.00 92.62 93 LYS A C 1
ATOM 747 O O . LYS A 1 93 ? -13.664 0.512 24.062 1.00 92.62 93 LYS A O 1
ATOM 752 N N . GLY A 1 94 ? -14.361 1.462 22.162 1.00 93.81 94 GLY A N 1
ATOM 753 C CA . GLY A 1 94 ? -15.396 2.285 22.789 1.00 93.81 94 GLY A CA 1
ATOM 754 C C . GLY A 1 94 ? -16.535 1.441 23.362 1.00 93.81 94 GLY A C 1
ATOM 755 O O . GLY A 1 94 ? -16.945 1.653 24.503 1.00 93.81 94 GLY A O 1
ATOM 756 N N . LEU A 1 95 ? -17.000 0.450 22.599 1.00 93.12 95 LEU A N 1
ATOM 757 C CA . LEU A 1 95 ? -18.039 -0.487 23.031 1.00 93.12 95 LEU A CA 1
ATOM 758 C C . LEU A 1 95 ? -17.574 -1.380 24.185 1.00 93.12 95 LEU A C 1
ATOM 760 O O . LEU A 1 95 ? -18.339 -1.601 25.122 1.00 93.12 95 LEU A O 1
ATOM 764 N N . GLU A 1 96 ? -16.327 -1.851 24.155 1.00 93.88 96 GLU A N 1
ATOM 765 C CA . GLU A 1 96 ? -15.725 -2.621 25.251 1.00 93.88 96 GLU A CA 1
ATOM 766 C C . GLU A 1 96 ? -15.726 -1.820 26.556 1.00 93.88 96 GLU A C 1
ATOM 768 O O . GLU A 1 96 ? -16.256 -2.294 27.559 1.00 93.88 96 GLU A O 1
ATOM 773 N N . LYS A 1 97 ? -15.260 -0.565 26.521 1.00 95.38 97 LYS A N 1
ATOM 774 C CA . LYS A 1 97 ? -15.294 0.330 27.688 1.00 95.38 97 LYS A CA 1
ATOM 775 C C . LYS A 1 97 ? -16.707 0.588 28.200 1.00 95.38 97 LYS A C 1
ATOM 777 O O . LYS A 1 97 ? -16.928 0.648 29.405 1.00 95.38 97 LYS A O 1
ATOM 782 N N . LEU A 1 98 ? -17.673 0.767 27.297 1.00 94.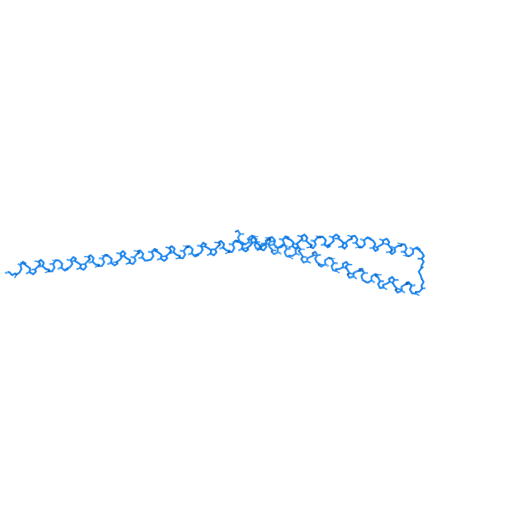50 98 LEU A N 1
ATOM 783 C CA . LEU A 1 98 ? -19.068 0.964 27.688 1.00 94.50 98 LEU A CA 1
ATOM 784 C C . LEU A 1 98 ? -19.631 -0.284 28.378 1.00 94.50 98 LEU A C 1
ATOM 786 O O . LEU A 1 98 ? -20.360 -0.159 29.360 1.00 94.50 98 LEU A O 1
ATOM 790 N N . ARG A 1 99 ? -19.288 -1.477 27.880 1.00 94.56 99 ARG A N 1
ATOM 791 C CA . ARG A 1 99 ? -19.678 -2.750 28.492 1.00 94.56 99 ARG A CA 1
ATOM 792 C C . ARG A 1 99 ? -19.062 -2.908 29.879 1.00 94.56 99 ARG A C 1
ATOM 794 O O . ARG A 1 99 ? -19.783 -3.248 30.807 1.00 94.56 99 ARG A O 1
ATOM 801 N N . GLU A 1 100 ? -17.766 -2.640 30.015 1.00 95.12 100 GLU A N 1
ATOM 802 C CA . GLU A 1 100 ? -17.058 -2.677 31.301 1.00 95.12 100 GLU A CA 1
ATOM 803 C C . GLU A 1 100 ? -17.691 -1.723 32.312 1.00 95.12 100 GLU A C 1
ATOM 805 O O . GLU A 1 100 ? -17.965 -2.125 33.438 1.00 95.12 100 GLU A O 1
ATOM 810 N N . LYS A 1 101 ? -18.007 -0.492 31.891 1.00 96.38 101 LYS A N 1
ATOM 811 C CA . LYS A 1 101 ? -18.680 0.480 32.752 1.00 96.38 101 LYS A CA 1
ATOM 812 C C . LYS A 1 101 ? -20.051 -0.017 33.211 1.00 96.38 101 LYS A C 1
ATOM 814 O O . LYS A 1 101 ? -20.319 -0.010 34.400 1.00 96.38 101 LYS A O 1
ATOM 819 N N . LYS A 1 102 ? -20.898 -0.481 32.286 1.00 94.75 102 LYS A N 1
ATOM 820 C CA . LYS A 1 102 ? -22.231 -1.000 32.639 1.00 94.75 102 LYS A CA 1
ATOM 821 C C . LYS A 1 102 ? -22.162 -2.189 33.593 1.00 94.75 102 LYS A C 1
ATOM 823 O O . LYS A 1 102 ? -23.044 -2.348 34.423 1.00 94.75 102 LYS A O 1
ATOM 828 N N . TYR A 1 103 ? -21.144 -3.030 33.443 1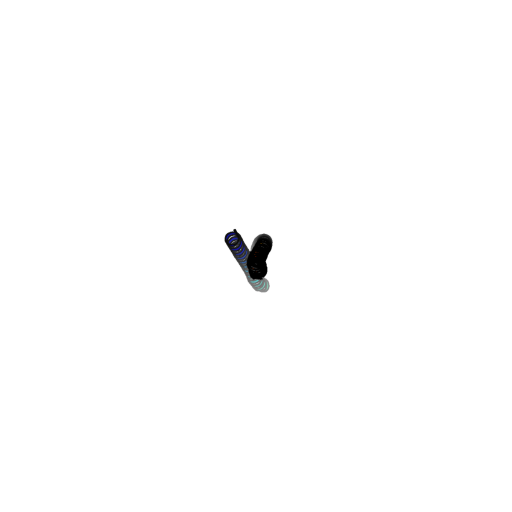.00 95.75 103 TYR A N 1
ATOM 829 C CA . TYR A 1 103 ? -20.927 -4.152 34.343 1.00 95.75 103 TYR A CA 1
ATOM 830 C C . TYR A 1 103 ? -20.502 -3.685 35.741 1.00 95.75 103 TYR A C 1
ATOM 832 O O . TYR A 1 103 ? -21.045 -4.172 36.723 1.00 95.75 103 TYR A O 1
ATOM 840 N N . ALA A 1 104 ? -19.593 -2.710 35.832 1.00 96.31 104 ALA A N 1
ATOM 841 C CA . ALA A 1 104 ? -19.217 -2.103 37.109 1.00 96.31 104 ALA A CA 1
ATOM 842 C C . ALA A 1 104 ? -20.413 -1.418 37.793 1.00 96.31 104 ALA A C 1
ATOM 844 O O . ALA A 1 104 ? -20.665 -1.676 38.962 1.00 96.31 104 ALA A O 1
ATOM 845 N N . ASP A 1 105 ? -21.192 -0.629 37.046 1.00 96.31 105 ASP A N 1
ATOM 846 C CA . ASP A 1 105 ? -22.396 0.037 37.559 1.00 96.31 105 ASP A CA 1
ATOM 847 C C . ASP A 1 105 ? -23.410 -0.993 38.109 1.00 96.31 105 ASP A C 1
ATOM 849 O O . ASP A 1 105 ? -24.014 -0.772 39.154 1.00 96.31 105 ASP A O 1
ATOM 853 N N . HIS A 1 106 ? -23.567 -2.142 37.439 1.00 95.88 106 HIS A N 1
ATOM 854 C CA . HIS A 1 106 ? -24.443 -3.223 37.898 1.00 95.88 106 HIS A CA 1
ATOM 855 C C . HIS A 1 106 ? -23.955 -3.875 39.199 1.00 95.88 106 HIS A C 1
ATOM 857 O O . HIS A 1 106 ? -24.766 -4.098 40.094 1.00 95.88 106 HIS A O 1
ATOM 863 N N . LEU A 1 107 ? -22.651 -4.145 39.326 1.00 96.38 107 LEU A N 1
ATOM 864 C CA . LEU A 1 107 ? -22.076 -4.690 40.560 1.00 96.38 107 LEU A CA 1
ATOM 865 C C . LEU A 1 107 ? -22.252 -3.723 41.739 1.00 96.38 107 LEU A C 1
ATOM 867 O O . LEU A 1 107 ? -22.660 -4.145 42.816 1.00 96.38 107 LEU A O 1
ATOM 871 N N . ASP A 1 108 ? -22.028 -2.425 41.522 1.00 96.62 108 ASP A N 1
ATOM 872 C CA . ASP A 1 108 ? -22.254 -1.390 42.539 1.00 96.62 108 ASP A CA 1
ATOM 873 C C . ASP A 1 108 ? -23.728 -1.329 42.987 1.00 96.62 108 ASP A C 1
ATOM 875 O O . ASP A 1 108 ? -24.029 -1.027 44.146 1.00 96.62 108 ASP A O 1
ATOM 879 N N . GLU A 1 109 ? -24.671 -1.556 42.068 1.00 96.19 109 GLU A N 1
ATOM 880 C CA . GLU A 1 109 ? -26.102 -1.630 42.381 1.00 96.19 109 GLU A CA 1
ATOM 881 C C . GLU A 1 109 ? -26.446 -2.882 43.199 1.00 96.19 109 GLU A C 1
ATOM 883 O O . GLU A 1 109 ? -27.203 -2.771 44.168 1.00 96.19 109 GLU A O 1
ATOM 888 N N . GLU A 1 110 ? -25.873 -4.041 42.861 1.00 95.38 110 GLU A N 1
ATOM 889 C CA . GLU A 1 110 ? -26.040 -5.276 43.638 1.00 95.38 110 GLU A CA 1
ATOM 890 C C . GLU A 1 110 ? -25.462 -5.133 45.053 1.00 95.38 110 GLU A C 1
ATOM 892 O O . GLU A 1 110 ? -26.162 -5.425 46.023 1.00 95.38 110 GLU A O 1
ATOM 897 N N . GLU A 1 111 ? -24.253 -4.582 45.203 1.00 95.12 111 GLU A N 1
ATOM 898 C CA . GLU A 1 111 ? -23.638 -4.348 46.518 1.00 95.12 111 GLU A CA 1
ATOM 899 C C . GLU A 1 111 ? -24.490 -3.422 47.399 1.00 95.12 111 GLU A C 1
ATOM 901 O O . GLU A 1 111 ? -24.682 -3.676 48.592 1.00 95.12 111 GLU A O 1
ATOM 906 N N . LYS A 1 112 ? -25.056 -2.352 46.824 1.00 95.12 112 LYS A N 1
ATOM 907 C CA . LYS A 1 112 ? -25.966 -1.452 47.555 1.00 95.12 112 LYS A CA 1
ATOM 908 C C . LYS A 1 112 ? -27.259 -2.152 47.955 1.00 95.12 112 LYS A C 1
ATOM 910 O O . LYS A 1 112 ? -27.753 -1.923 49.060 1.00 95.12 112 LYS A O 1
ATOM 915 N N . ALA A 1 113 ? -27.823 -2.972 47.072 1.00 94.31 113 ALA A N 1
ATOM 916 C CA . ALA A 1 113 ? -29.029 -3.734 47.370 1.00 94.31 113 ALA A CA 1
ATOM 917 C C . ALA A 1 113 ? -28.785 -4.726 48.518 1.00 94.31 113 ALA A C 1
ATOM 919 O O . ALA A 1 113 ? -29.578 -4.772 49.459 1.00 94.31 113 ALA A O 1
ATOM 920 N N . GLU A 1 114 ? -27.667 -5.453 48.494 1.00 91.94 114 GLU A N 1
ATOM 921 C CA . GLU A 1 114 ? -27.272 -6.358 49.577 1.00 91.94 114 GLU A CA 1
ATOM 922 C C . GLU A 1 114 ? -27.052 -5.616 50.900 1.00 91.94 114 GLU A C 1
ATOM 924 O O . GLU A 1 114 ? -27.567 -6.038 51.939 1.00 91.94 114 GLU A O 1
ATOM 929 N N . ALA A 1 115 ? -26.348 -4.480 50.874 1.00 92.06 115 ALA A N 1
ATOM 930 C CA . ALA A 1 115 ? -26.111 -3.667 52.064 1.00 92.06 115 ALA A CA 1
ATOM 931 C C . ALA A 1 115 ? -27.423 -3.191 52.711 1.00 92.06 115 ALA A C 1
ATOM 933 O O . ALA A 1 115 ? -27.568 -3.273 53.934 1.00 92.06 115 ALA A O 1
ATOM 934 N N . ASN A 1 116 ? -28.396 -2.761 51.900 1.00 93.31 116 ASN A N 1
ATOM 935 C CA . ASN A 1 116 ? -29.719 -2.365 52.384 1.00 93.31 116 ASN A CA 1
ATOM 936 C C . ASN A 1 116 ? -30.450 -3.541 53.047 1.00 93.31 116 ASN A C 1
ATOM 938 O O . ASN A 1 116 ? -30.960 -3.396 54.155 1.00 93.31 116 ASN A O 1
ATOM 942 N N . VAL A 1 117 ? -30.437 -4.728 52.428 1.00 92.06 117 VAL A N 1
ATOM 943 C CA . VAL A 1 117 ? -31.051 -5.936 53.008 1.00 92.06 117 VAL A CA 1
ATOM 944 C C . VAL A 1 117 ? -30.404 -6.301 54.348 1.00 92.06 117 VAL A C 1
ATOM 946 O O . VAL A 1 117 ? -31.103 -6.625 55.309 1.00 92.06 117 VAL A O 1
ATOM 949 N N . ILE A 1 118 ? -29.074 -6.226 54.450 1.00 90.19 118 ILE A N 1
ATOM 950 C CA . ILE A 1 118 ? -28.356 -6.475 55.709 1.00 90.19 118 ILE A CA 1
ATOM 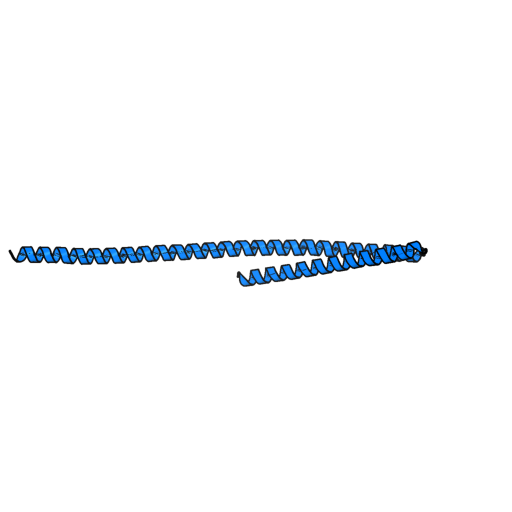951 C C . ILE A 1 118 ? -28.781 -5.464 56.779 1.00 90.19 118 ILE A C 1
ATOM 953 O O . ILE A 1 118 ? -29.051 -5.852 57.920 1.00 90.19 118 ILE A O 1
ATOM 957 N N . GLN A 1 119 ? -28.858 -4.181 56.425 1.00 88.94 119 GLN A N 1
ATOM 958 C CA . GLN A 1 119 ? -29.274 -3.125 57.343 1.00 88.94 119 GLN A CA 1
ATOM 959 C C . GLN A 1 119 ? -30.717 -3.322 57.830 1.00 88.94 119 GLN A C 1
ATOM 961 O O . GLN A 1 119 ? -30.979 -3.166 59.026 1.00 88.94 119 GLN A O 1
ATOM 966 N N . ASP A 1 120 ? -31.631 -3.722 56.948 1.00 89.00 120 ASP A N 1
ATOM 967 C CA . ASP A 1 120 ? -33.019 -4.033 57.299 1.00 89.00 120 ASP A CA 1
ATOM 968 C C . ASP A 1 120 ? -33.102 -5.218 58.272 1.00 89.00 120 ASP A C 1
ATOM 970 O O . ASP A 1 120 ? -33.800 -5.145 59.287 1.00 89.00 120 ASP A O 1
ATOM 974 N N . ILE A 1 121 ? -32.331 -6.289 58.033 1.00 88.69 121 ILE A N 1
ATOM 975 C CA . ILE A 1 121 ? -32.259 -7.452 58.935 1.00 88.69 121 ILE A CA 1
ATOM 976 C C . ILE A 1 121 ? -31.735 -7.045 60.317 1.00 88.69 121 ILE A C 1
ATOM 978 O O . ILE A 1 121 ? -32.282 -7.469 61.341 1.00 88.69 121 ILE A O 1
ATOM 982 N N . LEU A 1 122 ? -30.664 -6.246 60.365 1.00 85.88 122 LEU A N 1
ATOM 983 C CA . LEU A 1 122 ? -30.097 -5.753 61.622 1.00 85.88 122 LEU A CA 1
ATOM 984 C C . LEU A 1 122 ? -31.102 -4.876 62.372 1.00 85.88 122 LEU A C 1
ATOM 986 O O . LEU A 1 122 ? -31.289 -5.063 63.574 1.00 85.88 122 LEU A O 1
ATOM 990 N N . SER A 1 123 ? -31.786 -3.979 61.662 1.00 84.69 123 SER A N 1
ATOM 991 C CA . SER A 1 123 ? -32.791 -3.086 62.241 1.00 84.69 123 SER A CA 1
ATOM 992 C C . SER A 1 123 ? -33.959 -3.881 62.823 1.00 84.69 123 SER A C 1
ATOM 994 O O . SER A 1 123 ? -34.307 -3.684 63.984 1.00 84.69 123 SER A O 1
ATOM 996 N N . PHE A 1 124 ? -34.486 -4.865 62.083 1.00 83.56 124 PHE A N 1
ATOM 997 C CA . PHE A 1 124 ? -35.539 -5.760 62.569 1.00 83.56 124 PHE A CA 1
ATOM 998 C C . PHE A 1 124 ? -35.124 -6.514 63.839 1.00 83.56 124 PHE A C 1
ATOM 1000 O O . PHE A 1 124 ? -35.898 -6.604 64.792 1.00 83.56 124 PHE A O 1
ATOM 1007 N N . ARG A 1 125 ? -33.891 -7.040 63.890 1.00 79.94 125 ARG A N 1
ATOM 1008 C CA . ARG A 1 125 ? -33.377 -7.719 65.092 1.00 79.94 125 ARG A CA 1
ATOM 1009 C C . ARG A 1 125 ? -33.306 -6.786 66.296 1.00 79.94 125 ARG A C 1
ATOM 1011 O O . ARG A 1 125 ? -33.670 -7.210 67.391 1.00 79.94 125 ARG A O 1
ATOM 1018 N N . ILE A 1 126 ? -32.847 -5.550 66.109 1.00 78.38 126 ILE A N 1
ATOM 1019 C CA . ILE A 1 126 ? -32.748 -4.558 67.187 1.00 78.38 126 ILE A CA 1
ATOM 1020 C C . ILE A 1 126 ? -34.142 -4.210 67.715 1.00 78.38 126 ILE A C 1
ATOM 1022 O O . ILE A 1 126 ? -34.377 -4.340 68.914 1.00 78.38 126 ILE A O 1
ATOM 1026 N N . THR A 1 127 ? -35.089 -3.869 66.836 1.00 78.62 127 THR A N 1
ATOM 1027 C CA . THR A 1 127 ? -36.462 -3.516 67.235 1.00 78.62 127 THR A CA 1
ATOM 1028 C C . THR A 1 127 ? -37.147 -4.655 67.992 1.00 78.62 127 THR A C 1
ATOM 1030 O O . THR A 1 127 ? -37.725 -4.435 69.053 1.00 78.62 127 THR A O 1
ATOM 1033 N N . ASN A 1 128 ? -37.012 -5.891 67.506 1.00 73.56 128 ASN A N 1
ATOM 1034 C CA . ASN A 1 128 ? -37.614 -7.062 68.145 1.00 73.56 128 ASN A CA 1
ATOM 1035 C C . ASN A 1 128 ? -36.971 -7.372 69.518 1.00 73.56 128 ASN A C 1
ATOM 1037 O O . ASN A 1 128 ? -37.645 -7.792 70.456 1.00 73.56 128 ASN A O 1
ATOM 1041 N N . SER A 1 129 ? -35.669 -7.109 69.672 1.00 71.62 129 SER A N 1
ATOM 1042 C CA . SER A 1 129 ? -34.965 -7.260 70.957 1.00 71.62 129 SER A CA 1
ATOM 1043 C C . SER A 1 129 ? -35.404 -6.202 71.981 1.00 71.62 129 SER A C 1
ATOM 1045 O O . SER A 1 129 ? -35.573 -6.507 73.162 1.00 71.62 129 SER A O 1
ATOM 1047 N N . GLU A 1 130 ? -35.626 -4.961 71.540 1.00 69.94 130 GLU A N 1
ATOM 1048 C CA . GLU A 1 130 ? -36.128 -3.874 72.390 1.00 69.94 130 GLU A CA 1
ATOM 1049 C C . GLU A 1 130 ? -37.585 -4.088 72.830 1.00 69.94 130 GLU A C 1
ATOM 1051 O O . GLU A 1 130 ? -37.936 -3.778 73.971 1.00 69.94 130 GLU A O 1
ATOM 1056 N N . GLU A 1 131 ? -38.436 -4.650 71.967 1.00 66.38 131 GLU A N 1
ATOM 1057 C CA . GLU A 1 131 ? -39.809 -5.029 72.328 1.00 66.38 131 GLU A CA 1
ATOM 1058 C C . GLU A 1 131 ? -39.849 -6.172 73.350 1.00 66.38 131 GLU A C 1
ATOM 1060 O O . GLU A 1 131 ? -40.623 -6.104 74.308 1.00 66.38 131 GLU A O 1
ATOM 1065 N N . GLN A 1 132 ? -38.974 -7.175 73.225 1.00 61.06 132 GLN A N 1
ATOM 1066 C CA . GLN A 1 132 ? -38.865 -8.257 74.211 1.00 61.06 132 GLN A CA 1
ATOM 1067 C C . GLN A 1 132 ? -38.391 -7.763 75.586 1.00 61.06 132 GLN A C 1
ATOM 1069 O O . GLN A 1 132 ? -38.895 -8.217 76.616 1.00 61.06 132 GLN A O 1
ATOM 1074 N N . LEU A 1 133 ? -37.473 -6.793 75.625 1.00 60.41 133 LEU A N 1
ATOM 1075 C CA . LEU A 1 133 ? -37.016 -6.169 76.872 1.00 60.41 133 LEU A CA 1
ATOM 1076 C C . LEU A 1 133 ? -38.116 -5.339 77.552 1.00 60.41 133 LEU A C 1
ATOM 1078 O O . LEU A 1 133 ? -38.202 -5.341 78.777 1.00 60.41 133 LEU A O 1
ATOM 1082 N N . LYS A 1 134 ? -38.990 -4.677 76.783 1.00 59.19 134 LYS A N 1
ATOM 1083 C CA . LYS A 1 134 ? -40.128 -3.904 77.319 1.00 59.19 134 LYS A CA 1
ATOM 1084 C C . LYS A 1 134 ? -41.296 -4.760 77.815 1.00 59.19 134 LYS A C 1
ATOM 1086 O O . LYS A 1 134 ? -42.091 -4.265 78.601 1.00 59.19 134 LYS A O 1
ATOM 1091 N N . GLN A 1 135 ? -41.421 -6.009 77.365 1.00 57.09 135 GLN A N 1
ATOM 1092 C CA . GLN A 1 135 ? -42.449 -6.946 77.846 1.00 57.09 135 GLN A CA 1
ATOM 1093 C C . GLN A 1 135 ? -42.003 -7.781 79.059 1.00 57.09 135 GLN A C 1
ATOM 1095 O O . GLN A 1 135 ? -42.824 -8.474 79.656 1.00 57.09 135 GLN A O 1
ATOM 1100 N N . SER A 1 136 ? -40.716 -7.727 79.419 1.00 54.09 136 SER A N 1
ATOM 1101 C CA . SER A 1 136 ? -40.114 -8.533 80.493 1.00 54.09 136 SER A CA 1
ATOM 1102 C C . SER A 1 136 ? -39.836 -7.747 81.786 1.00 54.09 136 SER A C 1
ATOM 1104 O O . SER A 1 136 ? -39.283 -8.319 82.727 1.00 54.09 136 SER A O 1
ATOM 1106 N N . GLY A 1 137 ? -40.178 -6.455 81.833 1.00 44.22 137 GLY A N 1
ATOM 1107 C CA . GLY A 1 137 ? -40.054 -5.574 83.004 1.00 44.22 137 GLY A CA 1
ATOM 1108 C C . GLY A 1 137 ? -41.397 -4.983 83.396 1.00 44.22 137 GLY A C 1
ATOM 1109 O O . GLY A 1 137 ? -41.593 -4.777 84.613 1.00 44.22 137 GLY A O 1
#

Foldseek 3Di:
DLVVLVVQLVVLVVQLVVLVVQLVVLVVVLVVVVVVVVVVVVVPDDPVRVVVVVVVNVVSVVSNVVSVVSNVVSVVSNVVSVVVSVVVVVVVVVVVVVVVVVVVVVVVVVVVVVVVVVVVVVVVVVVVVVVVVVVVD

pLDDT: mean 92.13, std 9.8, range [44.22, 98.5]

Radius of gyration: 38.77 Å; chains: 1; bounding box: 74×16×121 Å